Protein AF-A0A955TH57-F1 (afdb_monomer_lite)

Radius of gyration: 18.97 Å; chains: 1; bounding box: 46×28×47 Å

pLDDT: mean 74.12, std 17.34, range [34.69, 95.75]

Secondary structure (DSSP, 8-state):
-GGGG--HHHHHHHHHHHHHHHHHHHHHH--GGG-S--HHHHHHHHHHHHHHH-----GGGHHHHHHHTT--GGG-S------TT--S---------

Foldseek 3Di:
DVVVVDDPVLVVQLVVQQVVVLVVQCVVVVDPVSHDGDPVSSVVSNVVSVVVVQPDPDPVCVVVVCVVVVHDLVNDPDDDRDDPPPPDPPPPPDDPD

Sequence (97 aa):
YRRDLLSGAVLAGIVRRAKERAIERAIQSGDQETSGLSLDDLCIASNEEFKESEIFPPDDSAEEWLKLLDYHPDQVVGVSSLQPGKDGEEHRTSQIV

Structure (mmCIF, N/CA/C/O backbone):
data_AF-A0A955TH57-F1
#
_entry.id   AF-A0A955TH57-F1
#
loop_
_atom_site.group_PDB
_atom_site.id
_atom_site.type_symbol
_atom_site.label_atom_id
_atom_site.label_alt_id
_atom_site.label_comp_id
_atom_site.label_asym_id
_atom_site.label_entity_id
_atom_site.label_seq_id
_atom_site.pdbx_PDB_ins_code
_atom_site.Cartn_x
_atom_site.Cartn_y
_atom_site.Cartn_z
_atom_site.occupancy
_atom_site.B_iso_or_equiv
_atom_site.auth_seq_id
_atom_site.auth_comp_id
_atom_site.auth_asym_id
_atom_site.auth_atom_id
_atom_site.pdbx_PDB_model_num
ATOM 1 N N . TYR A 1 1 ? 0.023 2.519 -14.684 1.00 64.50 1 TYR A N 1
ATOM 2 C CA . TYR A 1 1 ? 1.316 2.444 -13.987 1.00 64.50 1 TYR A CA 1
ATOM 3 C C . TYR A 1 1 ? 1.202 1.651 -12.688 1.00 64.50 1 TYR A C 1
ATOM 5 O O . TYR A 1 1 ? 1.783 0.584 -12.608 1.00 64.50 1 TYR A O 1
ATOM 13 N N . ARG A 1 2 ? 0.385 2.069 -11.706 1.00 68.56 2 ARG A N 1
ATOM 14 C CA . ARG A 1 2 ? 0.303 1.380 -10.399 1.00 68.56 2 ARG A CA 1
ATOM 15 C C . ARG A 1 2 ? 0.004 -0.117 -10.471 1.00 68.56 2 ARG A C 1
ATOM 17 O O . ARG A 1 2 ? 0.589 -0.875 -9.715 1.00 68.56 2 ARG A O 1
ATOM 24 N N . ARG A 1 3 ? -0.861 -0.539 -11.401 1.00 73.94 3 ARG A N 1
ATOM 25 C CA . ARG A 1 3 ? -1.258 -1.948 -11.568 1.00 73.94 3 ARG A CA 1
ATOM 26 C C . ARG A 1 3 ? -0.078 -2.894 -11.833 1.00 73.94 3 ARG A C 1
ATOM 28 O O . ARG A 1 3 ? -0.158 -4.052 -11.454 1.00 73.94 3 ARG A O 1
ATOM 35 N N . ASP A 1 4 ? 0.973 -2.400 -12.487 1.00 73.44 4 ASP A N 1
ATOM 36 C CA . ASP A 1 4 ? 2.100 -3.210 -12.956 1.00 73.44 4 ASP A CA 1
ATOM 37 C C . ASP A 1 4 ? 3.176 -3.365 -11.857 1.00 73.44 4 ASP A C 1
ATOM 39 O O . ASP A 1 4 ? 4.024 -4.244 -11.938 1.00 73.44 4 ASP A O 1
ATOM 43 N N . LEU A 1 5 ? 3.099 -2.548 -10.796 1.00 71.19 5 LEU A N 1
ATOM 44 C CA . LEU A 1 5 ? 3.996 -2.553 -9.631 1.00 71.19 5 LEU A CA 1
ATOM 45 C C . LEU A 1 5 ? 3.332 -3.139 -8.372 1.00 71.19 5 LEU A C 1
ATOM 47 O O . LEU A 1 5 ? 3.879 -3.062 -7.272 1.00 71.19 5 LEU A O 1
ATOM 51 N N . LEU A 1 6 ? 2.129 -3.705 -8.507 1.00 81.31 6 LEU A N 1
ATOM 52 C CA . LEU A 1 6 ? 1.428 -4.326 -7.389 1.00 81.31 6 LEU A CA 1
ATOM 53 C C . LEU A 1 6 ? 2.104 -5.642 -7.004 1.00 81.31 6 LEU A C 1
ATOM 55 O O . LEU A 1 6 ? 2.251 -6.552 -7.815 1.00 81.31 6 LEU A O 1
ATOM 59 N N . SER A 1 7 ? 2.442 -5.766 -5.725 1.00 84.38 7 SER A N 1
ATOM 60 C CA . SER A 1 7 ? 2.941 -7.001 -5.128 1.00 84.38 7 SER A CA 1
ATOM 61 C C . SER A 1 7 ? 2.220 -7.288 -3.812 1.00 84.38 7 SER A C 1
ATOM 63 O O . SER A 1 7 ? 1.575 -6.412 -3.228 1.00 84.38 7 SER A O 1
ATOM 65 N N . GLY A 1 8 ? 2.335 -8.523 -3.313 1.00 89.12 8 GLY A N 1
ATOM 66 C CA . GLY A 1 8 ? 1.780 -8.890 -2.006 1.00 89.12 8 GLY A CA 1
ATOM 67 C C . GLY A 1 8 ? 2.359 -8.055 -0.858 1.00 89.12 8 GLY A C 1
ATOM 68 O O . GLY A 1 8 ? 1.641 -7.744 0.089 1.00 89.12 8 GLY A O 1
ATOM 69 N N . ALA A 1 9 ? 3.624 -7.635 -0.973 1.00 88.06 9 ALA A N 1
ATOM 70 C CA . ALA A 1 9 ? 4.272 -6.756 -0.003 1.00 88.06 9 ALA A CA 1
ATOM 71 C C . ALA A 1 9 ? 3.647 -5.353 -0.006 1.00 88.06 9 ALA A C 1
ATOM 73 O O . ALA A 1 9 ? 3.282 -4.859 1.057 1.00 88.06 9 ALA A O 1
ATOM 74 N N . VAL A 1 10 ? 3.426 -4.777 -1.193 1.00 88.44 10 VAL A N 1
ATOM 75 C CA . VAL A 1 10 ? 2.757 -3.473 -1.360 1.00 88.44 10 VAL A CA 1
ATOM 76 C C . VAL A 1 10 ? 1.341 -3.516 -0.777 1.00 88.44 10 VAL A C 1
ATOM 78 O O . VAL A 1 10 ? 0.940 -2.650 -0.006 1.00 88.44 10 VAL A O 1
ATOM 81 N N . LEU A 1 11 ? 0.575 -4.571 -1.069 1.00 91.56 11 LEU A N 1
ATOM 82 C CA . LEU A 1 11 ? -0.762 -4.763 -0.492 1.00 91.56 11 LEU A CA 1
ATOM 83 C C . LEU A 1 11 ? -0.733 -4.851 1.041 1.00 91.56 11 LEU A C 1
ATOM 85 O O . LEU A 1 11 ? -1.565 -4.233 1.710 1.00 91.56 11 LEU A O 1
ATOM 89 N N . ALA A 1 12 ? 0.225 -5.590 1.604 1.00 92.94 12 ALA A N 1
ATOM 90 C CA . ALA A 1 12 ? 0.395 -5.684 3.050 1.00 92.94 12 ALA A CA 1
ATOM 91 C C . ALA A 1 12 ? 0.760 -4.325 3.676 1.00 92.94 12 ALA A C 1
ATOM 93 O O . ALA A 1 12 ? 0.213 -3.977 4.726 1.00 92.94 12 ALA A O 1
ATOM 94 N N . GLY A 1 13 ? 1.620 -3.543 3.016 1.00 92.62 13 GLY A N 1
ATOM 95 C CA . GLY A 1 13 ? 2.000 -2.192 3.429 1.00 92.62 13 GLY A CA 1
ATOM 96 C C . GLY A 1 13 ? 0.821 -1.217 3.437 1.00 92.62 13 GLY A C 1
ATOM 97 O O . GLY A 1 13 ? 0.625 -0.497 4.420 1.00 92.62 13 GLY A O 1
ATOM 98 N N . ILE A 1 14 ? -0.027 -1.254 2.404 1.00 94.12 14 ILE A N 1
ATOM 99 C CA . ILE A 1 14 ? -1.258 -0.445 2.329 1.00 94.12 14 ILE A CA 1
ATOM 100 C C . ILE A 1 14 ? -2.202 -0.790 3.483 1.00 94.12 14 ILE A C 1
ATOM 102 O O . ILE A 1 14 ? -2.656 0.099 4.203 1.00 94.12 14 ILE A O 1
ATOM 106 N N . VAL A 1 15 ? -2.489 -2.081 3.696 1.00 95.62 15 VAL A N 1
ATOM 107 C CA . VAL A 1 15 ? -3.403 -2.520 4.767 1.00 95.62 15 VAL A CA 1
ATOM 108 C C . VAL A 1 15 ? -2.862 -2.153 6.145 1.00 95.62 15 VAL A C 1
ATOM 110 O O . VAL A 1 15 ? -3.633 -1.764 7.023 1.00 95.62 15 VAL A O 1
ATOM 113 N N . ARG A 1 16 ? -1.547 -2.272 6.350 1.00 95.31 16 ARG A N 1
ATOM 114 C CA . ARG A 1 16 ? -0.898 -1.869 7.597 1.00 95.31 16 ARG A CA 1
ATOM 115 C C . ARG A 1 16 ? -1.094 -0.375 7.867 1.00 95.31 16 ARG A C 1
ATOM 117 O O . ARG A 1 16 ? -1.632 -0.041 8.921 1.00 95.31 16 ARG A O 1
ATOM 124 N N . ARG A 1 17 ? -0.730 0.494 6.918 1.00 94.81 17 ARG A N 1
ATOM 125 C CA . ARG A 1 17 ? -0.863 1.953 7.081 1.00 94.81 17 ARG A CA 1
ATOM 126 C C . ARG A 1 17 ? -2.312 2.379 7.279 1.00 94.81 17 ARG A C 1
ATOM 128 O O . ARG A 1 17 ? -2.601 3.180 8.158 1.00 94.81 17 ARG A O 1
ATOM 135 N N . ALA A 1 18 ? -3.247 1.791 6.533 1.00 95.75 18 ALA A N 1
ATOM 136 C CA . ALA A 1 18 ? -4.666 2.102 6.690 1.00 95.75 18 ALA A CA 1
ATOM 137 C C . ALA A 1 18 ? -5.173 1.778 8.110 1.00 95.75 18 ALA A C 1
ATOM 139 O O . ALA A 1 18 ? -5.947 2.540 8.687 1.00 95.75 18 ALA A O 1
ATOM 140 N N . LYS A 1 19 ? -4.701 0.673 8.709 1.00 94.50 19 LYS A N 1
ATOM 141 C CA . LYS A 1 19 ? -5.022 0.323 10.102 1.00 94.50 19 LYS A CA 1
ATOM 142 C C . LYS A 1 19 ? -4.395 1.286 11.105 1.00 94.50 19 LYS A C 1
ATOM 144 O O . LYS A 1 19 ? -5.079 1.675 12.046 1.00 94.50 19 LYS A O 1
ATOM 149 N N . GLU A 1 20 ? -3.129 1.653 10.918 1.00 94.38 20 GLU A N 1
ATOM 150 C CA . GLU A 1 20 ? -2.438 2.623 11.780 1.00 94.38 20 GLU A CA 1
ATOM 151 C C . GLU A 1 20 ? -3.202 3.960 11.796 1.00 94.38 20 GLU A C 1
ATOM 153 O O . GLU A 1 20 ? -3.581 4.424 12.871 1.00 94.38 20 GLU A O 1
ATOM 158 N N . ARG A 1 21 ? -3.590 4.483 10.624 1.00 92.81 21 ARG A N 1
ATOM 159 C CA . ARG A 1 21 ? -4.411 5.705 10.503 1.00 92.81 21 ARG A CA 1
ATOM 160 C C . ARG A 1 21 ? -5.774 5.592 11.182 1.00 92.81 21 ARG A C 1
ATOM 162 O O . ARG A 1 21 ? -6.187 6.504 11.894 1.00 92.81 21 ARG A O 1
ATOM 169 N N . ALA A 1 22 ? -6.474 4.472 10.993 1.00 91.94 22 ALA A N 1
ATOM 170 C CA . ALA A 1 22 ? -7.773 4.256 11.626 1.00 91.94 22 ALA A CA 1
ATOM 171 C C . ALA A 1 22 ? -7.670 4.220 13.163 1.00 91.94 22 ALA A C 1
ATOM 173 O O . ALA A 1 22 ? -8.549 4.739 13.852 1.00 91.94 22 ALA A O 1
ATOM 174 N N . ILE A 1 23 ? -6.593 3.640 13.704 1.00 91.75 23 ILE A N 1
ATOM 175 C CA . ILE A 1 23 ? -6.322 3.619 15.147 1.00 91.75 23 ILE A CA 1
ATOM 176 C C . ILE A 1 23 ? -5.985 5.026 15.651 1.00 91.75 23 ILE A C 1
ATOM 178 O O . ILE A 1 23 ? -6.559 5.458 16.648 1.00 91.75 23 ILE A O 1
ATOM 182 N N . GLU A 1 24 ? -5.111 5.761 14.959 1.00 91.69 24 GLU A N 1
ATOM 183 C CA . GLU A 1 24 ? -4.773 7.148 15.306 1.00 91.69 24 GLU A CA 1
ATOM 184 C C . GLU A 1 24 ? -6.014 8.044 15.338 1.00 91.69 24 GLU A C 1
ATOM 186 O O . GLU A 1 24 ? -6.233 8.767 16.312 1.00 91.69 24 GLU A O 1
ATOM 191 N N . ARG A 1 25 ? -6.868 7.940 14.315 1.00 90.31 25 ARG A N 1
ATOM 192 C CA . ARG A 1 25 ? -8.134 8.674 14.229 1.00 90.31 25 ARG A CA 1
ATOM 193 C C . ARG A 1 25 ? -9.069 8.321 15.384 1.00 90.31 25 ARG A C 1
ATOM 195 O O . ARG A 1 25 ? -9.605 9.221 16.024 1.00 90.31 25 ARG A O 1
ATOM 202 N N . ALA A 1 26 ? -9.216 7.035 15.703 1.00 89.06 26 ALA A N 1
ATOM 203 C CA . ALA A 1 26 ? -10.047 6.596 16.824 1.00 89.06 26 ALA A CA 1
ATOM 204 C C . ALA A 1 26 ? -9.538 7.124 18.180 1.00 89.06 26 ALA A C 1
ATOM 206 O O . ALA A 1 26 ? -10.342 7.508 19.029 1.00 89.06 26 ALA A O 1
ATOM 207 N N . ILE A 1 27 ? -8.216 7.182 18.381 1.00 89.31 27 ILE A N 1
ATOM 208 C CA . ILE A 1 27 ? -7.608 7.739 19.600 1.00 89.31 27 ILE A CA 1
ATOM 209 C C . ILE A 1 27 ? -7.853 9.252 19.699 1.00 89.31 27 ILE A C 1
ATOM 211 O O . ILE A 1 27 ? -8.142 9.749 20.784 1.00 89.31 27 ILE A O 1
ATOM 215 N N . GLN A 1 28 ? -7.748 9.984 18.586 1.00 89.31 28 GLN A N 1
ATOM 216 C CA . GLN A 1 28 ? -7.924 11.441 18.558 1.00 89.31 28 GLN A CA 1
ATOM 217 C C . GLN A 1 28 ? -9.379 11.872 18.750 1.00 89.31 28 GLN A C 1
ATOM 219 O O . GLN A 1 28 ? -9.642 12.839 19.462 1.00 89.31 28 GLN A O 1
ATOM 224 N N . SER A 1 29 ? -10.320 11.179 18.106 1.00 82.69 29 SER A N 1
ATOM 225 C CA . SER A 1 29 ? -11.737 11.538 18.156 1.00 82.69 29 SER A CA 1
ATOM 226 C C . SER A 1 29 ? -12.399 11.150 19.478 1.00 82.69 29 SER A C 1
ATOM 228 O O . SER A 1 29 ? -13.361 11.798 19.871 1.00 82.69 29 SER A O 1
ATOM 230 N N . GLY A 1 30 ? -11.928 10.101 20.164 1.00 73.50 30 GLY A N 1
ATOM 231 C CA . GLY A 1 30 ? -12.529 9.610 21.414 1.00 73.50 30 GLY A CA 1
ATOM 232 C C . GLY A 1 30 ? -13.939 9.00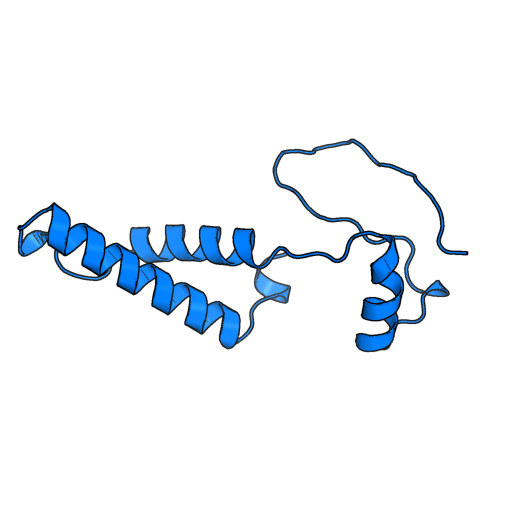8 21.267 1.00 73.50 30 GLY A C 1
ATOM 233 O O . GLY A 1 30 ? -14.439 8.407 22.215 1.00 73.50 30 GLY A O 1
ATOM 234 N N . ASP A 1 31 ? -14.552 9.121 20.084 1.00 67.62 31 ASP A N 1
ATOM 235 C CA . ASP A 1 31 ? -15.904 8.667 19.772 1.00 67.62 31 ASP A CA 1
ATOM 236 C C . ASP A 1 31 ? -15.920 7.292 19.102 1.00 67.62 31 ASP A C 1
ATOM 238 O O . ASP A 1 31 ? -15.274 7.052 18.076 1.00 67.62 31 ASP A O 1
ATOM 242 N N . GLN A 1 32 ? -16.760 6.405 19.640 1.00 66.75 32 GLN A N 1
ATOM 243 C CA . GLN A 1 32 ? -16.973 5.050 19.128 1.00 66.75 32 GLN A CA 1
ATOM 244 C C . GLN A 1 32 ? -17.536 5.034 17.696 1.00 66.75 32 GLN A C 1
ATOM 246 O O . GLN A 1 32 ? -17.258 4.096 16.954 1.00 66.75 32 GLN A O 1
ATOM 251 N N . GLU A 1 33 ? -18.270 6.076 17.284 1.00 68.69 33 GLU A N 1
ATOM 252 C CA . GLU A 1 33 ? -18.836 6.195 15.929 1.00 68.69 33 GLU A CA 1
ATOM 253 C C . GLU A 1 33 ? -17.771 6.383 14.845 1.00 68.69 33 GLU A C 1
ATOM 255 O O . GLU A 1 33 ? -17.952 5.951 13.709 1.00 68.69 33 GLU A O 1
ATOM 260 N N . THR A 1 34 ? -16.635 6.988 15.197 1.00 68.06 34 THR A N 1
ATOM 261 C CA . THR A 1 34 ? -15.491 7.129 14.286 1.00 68.06 34 THR A CA 1
ATOM 262 C C . THR A 1 34 ? -14.549 5.927 14.358 1.00 68.06 34 THR A C 1
ATOM 264 O O . THR A 1 34 ? -13.547 5.875 13.651 1.00 68.06 34 THR A O 1
ATOM 267 N N . SER A 1 35 ? -14.844 4.928 15.188 1.00 72.06 35 SER A N 1
ATOM 268 C CA . SER A 1 35 ? -14.001 3.746 15.312 1.00 72.06 35 SER A CA 1
ATOM 269 C C . SER A 1 35 ? -14.146 2.827 14.097 1.00 72.06 35 SER A C 1
ATOM 271 O O . SER A 1 35 ? -15.249 2.551 13.629 1.00 72.06 35 SER A O 1
ATOM 273 N N . GLY A 1 36 ? -13.020 2.316 13.602 1.00 85.88 36 GLY A N 1
ATOM 274 C CA . GLY A 1 36 ? -12.980 1.352 12.505 1.00 85.88 36 GLY A CA 1
ATOM 275 C C . GLY A 1 36 ? -12.339 1.889 11.230 1.00 85.88 36 GLY A C 1
ATOM 276 O O . GLY A 1 36 ? -12.040 3.075 11.096 1.00 85.88 36 GLY A O 1
ATOM 277 N N . LEU A 1 37 ? -12.092 0.969 10.299 1.00 91.69 37 LEU A N 1
ATOM 278 C CA . LEU A 1 37 ? -11.444 1.256 9.024 1.00 91.69 37 LEU A CA 1
ATOM 279 C C . LEU A 1 37 ? -12.432 1.941 8.076 1.00 91.69 37 LEU A C 1
ATOM 281 O O . LEU A 1 37 ? -13.497 1.390 7.792 1.00 91.69 37 LEU A O 1
ATOM 285 N N . SER A 1 38 ? -12.064 3.108 7.557 1.00 91.75 38 SER A N 1
ATOM 286 C CA . SER A 1 38 ? -12.830 3.798 6.521 1.00 91.75 38 SER A CA 1
ATOM 287 C C . SER A 1 38 ? -12.222 3.574 5.133 1.00 91.75 38 SER A C 1
ATOM 289 O O . SER A 1 38 ? -11.064 3.176 4.987 1.00 91.75 38 SER A O 1
ATOM 291 N N . LEU A 1 39 ? -13.008 3.846 4.087 1.00 93.44 39 LEU A N 1
ATOM 292 C CA . LEU A 1 39 ? -12.510 3.837 2.708 1.00 93.44 39 LEU A CA 1
ATOM 293 C C . LEU A 1 39 ? -11.416 4.897 2.514 1.00 93.44 39 LEU A C 1
ATOM 295 O O . LEU A 1 39 ? -10.436 4.648 1.817 1.00 93.44 39 LEU A O 1
ATOM 299 N N . ASP A 1 40 ? -11.555 6.044 3.179 1.00 92.81 40 ASP A N 1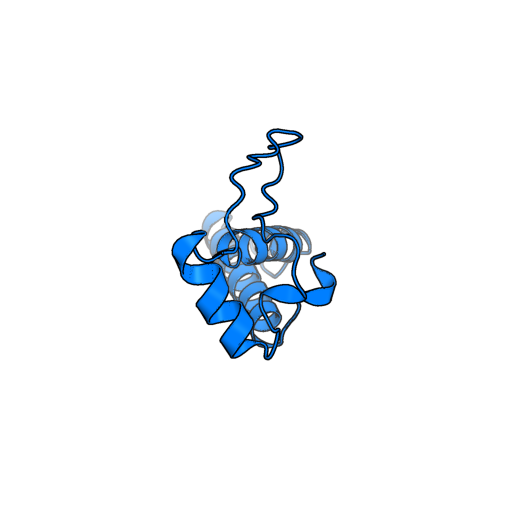
ATOM 300 C CA . ASP A 1 40 ? -10.590 7.140 3.123 1.00 92.81 40 ASP A CA 1
ATOM 301 C C . ASP A 1 40 ? -9.207 6.710 3.643 1.00 92.81 40 ASP A C 1
ATOM 303 O O . ASP A 1 40 ? -8.198 6.948 2.979 1.00 92.81 40 ASP A O 1
ATOM 307 N N . ASP A 1 41 ? -9.165 5.945 4.742 1.00 93.75 41 ASP A N 1
ATOM 308 C CA . ASP A 1 41 ? -7.915 5.400 5.293 1.00 93.75 41 ASP A CA 1
ATOM 309 C C . ASP A 1 41 ? -7.173 4.527 4.263 1.00 93.75 41 ASP A C 1
ATOM 311 O O . ASP A 1 41 ? -5.949 4.601 4.144 1.00 93.75 41 ASP A O 1
ATOM 315 N N . LEU A 1 42 ? -7.908 3.726 3.480 1.00 94.19 42 LEU A N 1
ATOM 316 C CA . LEU A 1 42 ? -7.345 2.891 2.413 1.00 94.19 42 LEU A CA 1
ATOM 317 C C . LEU A 1 42 ? -6.872 3.717 1.211 1.00 94.19 42 LEU A C 1
ATOM 319 O O . LEU A 1 42 ? -5.807 3.438 0.656 1.00 94.19 42 LEU A O 1
ATOM 323 N N . CYS A 1 43 ? -7.641 4.728 0.800 1.00 94.12 43 CYS A N 1
ATOM 324 C CA . CYS A 1 43 ? -7.268 5.610 -0.305 1.00 94.12 43 CYS A CA 1
ATOM 325 C C . CYS A 1 43 ? -5.998 6.406 0.009 1.00 94.12 43 CYS A C 1
ATOM 327 O O . CYS A 1 43 ? -5.099 6.486 -0.836 1.00 94.12 43 CYS A O 1
ATOM 329 N N . ILE A 1 44 ? -5.898 6.954 1.221 1.00 94.00 44 ILE A N 1
ATOM 330 C CA . ILE A 1 44 ? -4.715 7.700 1.647 1.00 94.00 44 ILE A CA 1
ATOM 331 C C . ILE A 1 44 ? -3.512 6.760 1.774 1.00 94.00 44 ILE A C 1
ATOM 333 O O . ILE A 1 44 ? -2.479 7.029 1.161 1.00 94.00 44 ILE A O 1
ATOM 337 N N . ALA A 1 45 ? -3.665 5.620 2.456 1.00 93.50 45 ALA A N 1
ATOM 338 C CA . ALA A 1 45 ? -2.587 4.643 2.611 1.00 93.50 45 ALA A CA 1
ATOM 339 C C . ALA A 1 45 ? -2.070 4.107 1.267 1.00 93.50 45 ALA A C 1
ATOM 341 O O . ALA A 1 45 ? -0.874 3.865 1.118 1.00 93.50 45 ALA A O 1
ATOM 342 N N . SER A 1 46 ? -2.949 3.946 0.270 1.00 91.44 46 SER A N 1
ATOM 343 C CA . SER A 1 46 ? -2.535 3.571 -1.083 1.00 91.44 46 SER A CA 1
ATOM 344 C C . SER A 1 46 ? -1.633 4.635 -1.704 1.00 91.44 46 SER A C 1
ATOM 346 O O . SER A 1 46 ? -0.564 4.306 -2.210 1.00 91.44 46 SER A O 1
ATOM 348 N N . ASN A 1 47 ? -2.027 5.908 -1.647 1.00 89.44 47 ASN A N 1
ATOM 349 C CA . ASN A 1 47 ? -1.212 6.991 -2.195 1.00 89.44 47 ASN A CA 1
ATOM 350 C C . ASN A 1 47 ? 0.132 7.140 -1.473 1.00 89.44 47 ASN A C 1
ATOM 352 O O . ASN A 1 47 ? 1.141 7.368 -2.137 1.00 89.44 47 ASN A O 1
ATOM 356 N N . GLU A 1 48 ? 0.150 6.988 -0.150 1.00 89.62 48 GLU A N 1
ATOM 357 C CA . GLU A 1 48 ? 1.370 7.053 0.662 1.00 89.62 48 GLU A CA 1
ATOM 358 C C . GLU A 1 48 ? 2.323 5.893 0.348 1.00 89.62 48 GLU A C 1
ATOM 360 O O . GLU A 1 48 ? 3.497 6.143 0.089 1.00 89.62 48 GLU A O 1
ATOM 365 N N . GLU A 1 49 ? 1.828 4.652 0.257 1.00 89.25 49 GLU A N 1
ATOM 366 C CA . GLU A 1 49 ? 2.669 3.493 -0.079 1.00 89.25 49 GLU A CA 1
ATOM 367 C C . GLU A 1 49 ? 3.335 3.645 -1.449 1.00 89.25 49 GLU A C 1
ATOM 369 O O . GLU A 1 49 ? 4.531 3.392 -1.584 1.00 89.25 49 GLU A O 1
ATOM 374 N N . PHE A 1 50 ? 2.585 4.074 -2.469 1.00 82.62 50 PHE A N 1
ATOM 375 C CA . PHE A 1 50 ? 3.159 4.273 -3.802 1.00 82.62 50 PHE A CA 1
ATOM 376 C C . PHE A 1 50 ? 4.176 5.415 -3.820 1.00 82.62 50 PHE A C 1
ATOM 378 O O . PHE A 1 50 ? 5.195 5.291 -4.485 1.00 82.62 50 PHE A O 1
ATOM 385 N N . LYS A 1 51 ? 3.936 6.490 -3.062 1.00 82.12 51 LYS A N 1
ATOM 386 C CA . LYS A 1 51 ? 4.868 7.618 -2.965 1.00 82.12 51 LYS A CA 1
ATOM 387 C C . LYS A 1 51 ? 6.163 7.248 -2.234 1.00 82.12 51 LYS A C 1
ATOM 389 O O . LYS A 1 51 ? 7.223 7.736 -2.604 1.00 82.12 51 LYS A O 1
ATOM 394 N N . GLU A 1 52 ? 6.089 6.407 -1.205 1.00 77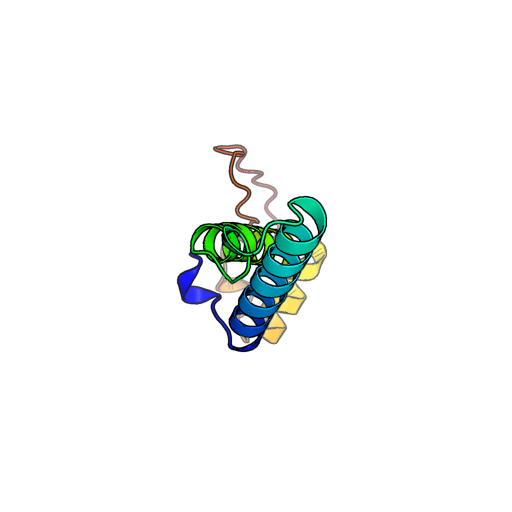.44 52 GLU A N 1
ATOM 395 C CA . GLU A 1 52 ? 7.271 5.935 -0.468 1.00 77.44 52 GLU A CA 1
ATOM 396 C C . GLU A 1 52 ? 8.026 4.825 -1.208 1.00 77.44 52 GLU A C 1
ATOM 398 O O . GLU A 1 52 ? 9.249 4.751 -1.118 1.00 77.44 52 GLU A O 1
ATOM 403 N N . SER A 1 53 ? 7.315 3.982 -1.962 1.00 69.50 53 SER A N 1
ATOM 404 C CA . SER A 1 53 ? 7.908 2.892 -2.752 1.00 69.50 53 SER A CA 1
ATOM 405 C C . SER A 1 53 ? 8.525 3.364 -4.074 1.00 69.50 53 SER A C 1
ATOM 407 O O . SER A 1 53 ? 9.167 2.574 -4.764 1.00 69.50 53 SER A O 1
ATOM 409 N N . GLU A 1 54 ? 8.375 4.642 -4.434 1.00 64.75 54 GLU A N 1
ATOM 410 C CA . GLU A 1 54 ? 9.069 5.285 -5.557 1.00 64.75 54 GLU A CA 1
ATOM 411 C C . GLU A 1 54 ? 10.538 5.592 -5.196 1.00 64.75 54 GLU A C 1
ATOM 413 O O . GLU A 1 54 ? 11.010 6.724 -5.278 1.00 64.75 54 GLU A O 1
ATOM 418 N N . ILE A 1 55 ? 11.296 4.564 -4.808 1.00 57.50 55 ILE A N 1
ATOM 419 C CA . ILE A 1 55 ? 12.758 4.633 -4.741 1.00 57.50 55 ILE A CA 1
ATOM 420 C C . ILE A 1 55 ? 13.262 4.123 -6.082 1.00 57.50 55 ILE A C 1
ATOM 422 O O . ILE A 1 55 ? 13.504 2.929 -6.254 1.00 57.50 55 ILE A O 1
ATOM 426 N N . PHE A 1 56 ? 13.380 5.027 -7.053 1.00 57.25 56 PHE A N 1
ATOM 427 C CA . PHE A 1 56 ? 14.191 4.704 -8.214 1.00 57.25 56 PHE A CA 1
ATOM 428 C C . PHE A 1 56 ? 15.670 4.887 -7.861 1.00 57.25 56 PHE A C 1
ATOM 430 O O . PHE A 1 56 ? 16.013 5.876 -7.203 1.00 57.25 56 PHE A O 1
ATOM 437 N N . PRO A 1 57 ? 16.541 3.956 -8.283 1.00 51.75 57 PRO A N 1
ATOM 438 C CA . PRO A 1 57 ? 17.974 4.221 -8.352 1.00 51.75 57 PRO A CA 1
ATOM 439 C C . PRO A 1 57 ? 18.250 5.606 -8.968 1.00 51.75 57 PRO A C 1
ATOM 441 O O . PRO A 1 57 ? 17.624 5.934 -9.978 1.00 51.75 57 PRO A O 1
ATOM 444 N N . PRO A 1 58 ? 19.178 6.418 -8.427 1.00 57.53 58 PRO A N 1
ATOM 445 C CA . PRO A 1 58 ? 19.786 7.483 -9.226 1.00 57.53 58 PRO A CA 1
ATOM 446 C C . PRO A 1 58 ? 20.375 6.887 -10.518 1.00 57.53 58 PRO A C 1
ATOM 448 O O . PRO A 1 58 ? 20.75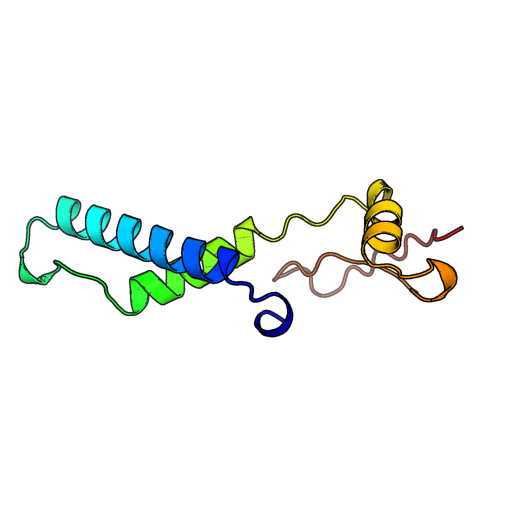2 5.713 -10.512 1.00 57.53 58 PRO A O 1
ATOM 451 N N . ASP A 1 59 ? 20.457 7.671 -11.600 1.00 56.47 59 ASP A N 1
ATOM 452 C CA . ASP A 1 59 ? 20.826 7.199 -12.952 1.00 56.47 59 ASP A CA 1
ATOM 453 C C . ASP A 1 59 ? 22.070 6.287 -12.975 1.00 56.47 59 ASP A C 1
ATOM 455 O O . ASP A 1 59 ? 22.060 5.265 -13.658 1.00 56.47 59 ASP A O 1
ATOM 459 N N . ASP A 1 60 ? 23.072 6.555 -12.129 1.00 55.44 60 ASP A N 1
ATOM 460 C CA . ASP A 1 60 ? 24.293 5.740 -11.975 1.00 55.44 60 ASP A CA 1
ATOM 461 C C . ASP A 1 60 ? 24.052 4.283 -11.525 1.00 55.44 60 ASP A C 1
ATOM 463 O O . ASP A 1 60 ? 24.940 3.440 -11.625 1.00 55.44 60 ASP A O 1
ATOM 467 N N . SER A 1 61 ? 22.860 3.962 -11.020 1.00 62.84 61 SER A N 1
ATOM 468 C CA . SER A 1 61 ? 22.484 2.614 -10.570 1.00 62.84 61 SER A CA 1
ATOM 469 C C . SER A 1 61 ? 21.441 1.940 -11.465 1.00 62.84 61 SER A C 1
ATOM 471 O O . SER A 1 61 ? 21.142 0.767 -11.257 1.00 62.84 61 SER A O 1
ATOM 473 N N . ALA A 1 62 ? 20.930 2.609 -12.506 1.00 70.31 62 ALA A N 1
ATOM 474 C CA . ALA A 1 62 ? 19.943 2.032 -13.424 1.00 70.31 62 ALA A CA 1
ATOM 475 C C . ALA A 1 62 ? 20.462 0.765 -14.135 1.00 70.31 62 ALA A C 1
ATOM 477 O O . ALA A 1 62 ? 19.718 -0.204 -14.291 1.00 70.31 62 ALA A O 1
ATOM 478 N N . GLU A 1 63 ? 21.749 0.720 -14.491 1.00 72.12 63 GLU A N 1
ATOM 479 C CA . GLU A 1 63 ? 22.372 -0.457 -15.112 1.00 72.12 63 GLU A CA 1
ATOM 480 C C . GLU A 1 63 ? 22.364 -1.703 -14.217 1.00 72.12 63 GLU A C 1
ATOM 482 O O . GLU A 1 63 ? 22.227 -2.824 -14.712 1.00 72.12 63 GLU A O 1
ATOM 487 N N . GLU A 1 64 ? 22.513 -1.535 -12.902 1.00 73.50 64 GLU A N 1
ATOM 488 C CA . GLU A 1 64 ? 22.482 -2.649 -11.948 1.00 73.50 64 GLU A CA 1
ATOM 489 C C . GLU A 1 64 ? 21.082 -3.265 -11.868 1.00 73.50 64 GLU A C 1
ATOM 491 O O . GLU A 1 64 ? 20.938 -4.487 -11.793 1.00 73.50 64 GLU A O 1
ATOM 496 N N . TRP A 1 65 ? 20.043 -2.435 -11.975 1.00 73.12 65 TRP A N 1
ATOM 497 C CA . TRP A 1 65 ? 18.658 -2.896 -12.032 1.00 73.12 65 TRP A CA 1
ATOM 498 C C . TRP A 1 65 ? 18.311 -3.553 -13.363 1.00 73.12 65 TRP A C 1
ATOM 500 O O . TRP A 1 65 ? 17.607 -4.560 -13.361 1.00 73.12 65 TRP A O 1
ATOM 510 N N . LEU A 1 66 ? 18.830 -3.048 -14.487 1.00 77.75 66 LEU A N 1
ATOM 511 C CA . LEU A 1 66 ? 18.671 -3.708 -15.788 1.00 77.75 66 LEU A CA 1
ATOM 512 C C . LEU A 1 66 ? 19.279 -5.115 -15.764 1.00 77.75 66 LEU A C 1
ATOM 514 O O . LEU A 1 66 ? 18.608 -6.071 -16.150 1.00 77.75 66 LEU A O 1
ATOM 518 N N . LYS A 1 67 ? 20.484 -5.259 -15.196 1.00 74.12 67 LYS A N 1
ATOM 519 C CA . LYS A 1 67 ? 21.120 -6.567 -14.971 1.00 74.12 67 LYS A CA 1
ATOM 520 C C . LYS A 1 67 ? 20.290 -7.469 -14.050 1.00 74.12 67 LYS A C 1
ATOM 522 O O . LYS A 1 67 ? 20.161 -8.651 -14.337 1.00 74.12 67 LYS A O 1
ATOM 527 N N . LEU A 1 68 ? 19.713 -6.936 -12.967 1.00 76.00 68 LEU A N 1
ATOM 528 C CA . LEU A 1 68 ? 18.854 -7.702 -12.048 1.00 76.00 68 LEU A CA 1
ATOM 529 C C . LEU A 1 68 ? 17.543 -8.170 -12.703 1.00 76.00 68 LEU A C 1
ATOM 531 O O . LEU A 1 68 ? 17.020 -9.226 -12.351 1.00 76.00 68 LEU A O 1
ATOM 535 N N . LEU A 1 69 ? 17.004 -7.380 -13.631 1.00 75.50 69 LEU A N 1
ATOM 536 C CA . LEU A 1 69 ? 15.761 -7.659 -14.351 1.00 75.50 69 LEU A CA 1
ATOM 537 C C . LEU A 1 69 ? 15.978 -8.455 -15.652 1.00 75.50 69 LEU A C 1
ATOM 539 O O . LEU A 1 69 ? 15.020 -8.629 -16.403 1.00 75.50 69 LEU A O 1
ATOM 543 N N . ASP A 1 70 ? 17.204 -8.924 -15.919 1.00 79.38 70 ASP A N 1
ATOM 544 C CA . ASP A 1 70 ? 17.606 -9.614 -17.157 1.00 79.38 70 ASP A CA 1
ATOM 545 C C . ASP A 1 70 ? 17.353 -8.798 -18.447 1.00 79.38 70 ASP A C 1
ATOM 547 O O . ASP A 1 70 ? 17.208 -9.351 -19.540 1.00 79.38 70 ASP A O 1
ATOM 551 N N . TYR A 1 71 ? 17.342 -7.464 -18.351 1.00 79.31 71 TYR A N 1
ATOM 552 C CA . TYR A 1 71 ? 17.309 -6.580 -19.517 1.00 79.31 71 TYR A CA 1
ATOM 553 C C . TYR A 1 71 ? 18.722 -6.161 -19.918 1.00 79.31 71 TYR A C 1
ATOM 555 O O . TYR A 1 71 ? 19.507 -5.678 -19.101 1.00 79.31 71 TYR A O 1
ATOM 563 N N . HIS A 1 72 ? 19.041 -6.300 -21.205 1.00 74.62 72 HIS A N 1
ATOM 564 C CA . HIS A 1 72 ? 20.311 -5.818 -21.735 1.00 74.62 72 HIS A CA 1
ATOM 565 C C . HIS A 1 72 ? 20.222 -4.297 -21.988 1.00 74.62 72 HIS A C 1
ATOM 567 O O . HIS A 1 72 ? 19.204 -3.826 -22.503 1.00 74.62 72 HIS A O 1
ATOM 573 N N . PRO A 1 73 ? 21.242 -3.499 -21.618 1.00 68.94 73 PRO A N 1
ATOM 574 C CA . PRO 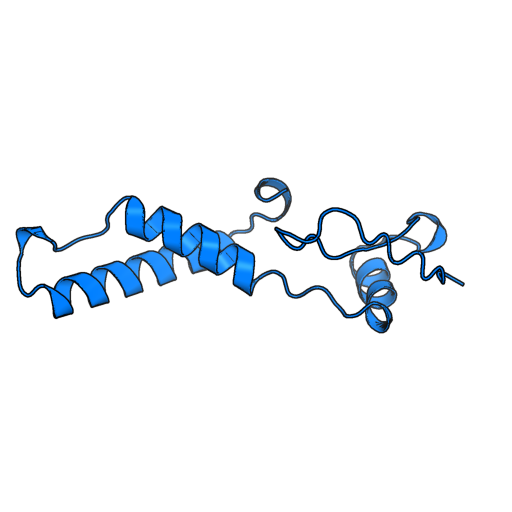A 1 73 ? 21.172 -2.033 -21.674 1.00 68.94 73 PRO A CA 1
ATOM 575 C C . PRO A 1 73 ? 20.973 -1.463 -23.086 1.00 68.94 73 PRO A C 1
ATOM 577 O O . PRO A 1 73 ? 20.407 -0.387 -23.234 1.00 68.94 73 PRO A O 1
ATOM 580 N N . ASP A 1 74 ? 21.350 -2.195 -24.134 1.00 75.50 74 ASP A N 1
ATOM 581 C CA . ASP A 1 74 ? 21.087 -1.821 -25.534 1.00 75.50 74 ASP A CA 1
ATOM 582 C C . ASP A 1 74 ? 19.613 -1.989 -25.963 1.00 75.50 74 ASP A C 1
ATOM 584 O O . ASP A 1 74 ? 19.215 -1.476 -27.010 1.00 75.50 74 ASP A O 1
ATOM 588 N N . GLN A 1 75 ? 18.790 -2.677 -25.163 1.00 77.06 75 GLN A N 1
ATOM 589 C CA . GLN A 1 75 ? 17.353 -2.858 -25.394 1.00 77.06 75 GLN A CA 1
ATOM 590 C C . GLN A 1 75 ? 16.504 -1.769 -24.724 1.00 77.06 75 GLN A C 1
ATOM 592 O O . GLN A 1 75 ? 15.284 -1.746 -24.905 1.00 77.06 75 GLN A O 1
ATOM 597 N N . VAL A 1 76 ? 17.122 -0.861 -23.961 1.00 73.81 76 VAL A N 1
ATOM 598 C CA . VAL A 1 76 ? 16.435 0.173 -23.179 1.00 73.81 76 VAL A CA 1
ATOM 599 C C . VAL A 1 76 ? 16.932 1.555 -23.598 1.00 73.81 76 VAL A C 1
ATOM 601 O O . VAL A 1 76 ? 18.109 1.864 -23.501 1.00 73.81 76 VAL A O 1
ATOM 604 N N . VAL A 1 77 ? 16.017 2.406 -24.074 1.00 73.12 77 VAL A N 1
ATOM 605 C CA . VAL A 1 77 ? 16.359 3.739 -24.619 1.00 73.12 77 VAL A CA 1
ATOM 606 C C . VAL A 1 77 ? 16.605 4.776 -23.515 1.00 73.12 77 VAL A C 1
ATOM 608 O O . VAL A 1 77 ? 17.324 5.748 -23.725 1.00 73.12 77 VAL A O 1
ATOM 611 N N . GLY A 1 78 ? 16.014 4.580 -22.337 1.00 69.00 78 GLY A N 1
ATOM 612 C CA . GLY A 1 78 ? 16.190 5.452 -21.181 1.00 69.00 78 GLY A CA 1
ATOM 613 C C . GLY A 1 78 ? 15.312 5.018 -20.012 1.00 69.00 78 GLY A C 1
ATOM 614 O O . GLY A 1 78 ? 14.277 4.374 -20.203 1.00 69.00 78 GLY A O 1
ATOM 615 N N . VAL A 1 79 ? 15.734 5.375 -18.802 1.00 69.81 79 VAL A N 1
ATOM 616 C CA . VAL A 1 79 ? 14.978 5.177 -17.563 1.00 69.81 79 VAL A CA 1
ATOM 617 C C . VAL A 1 79 ? 14.762 6.553 -16.944 1.00 69.81 79 VAL A C 1
ATOM 619 O O . VAL A 1 79 ? 15.652 7.396 -16.961 1.00 69.81 79 VAL A O 1
ATOM 622 N N . SER A 1 80 ? 13.558 6.832 -16.454 1.00 66.88 80 SER A N 1
ATOM 623 C CA . SER A 1 80 ? 13.257 8.106 -15.797 1.00 66.88 80 SER A CA 1
ATOM 624 C C . SER A 1 80 ? 12.216 7.902 -14.706 1.00 66.88 80 SER A C 1
ATOM 626 O O . SER A 1 80 ? 11.275 7.123 -14.867 1.00 66.88 80 SER A O 1
ATOM 628 N N . SER A 1 81 ? 12.380 8.617 -13.592 1.00 62.19 81 SER A N 1
ATOM 629 C CA . SER A 1 81 ? 11.401 8.635 -12.503 1.00 62.19 81 SER A CA 1
ATOM 630 C C . SER A 1 81 ? 10.164 9.440 -12.910 1.00 62.19 81 SER A C 1
ATOM 632 O O . SER A 1 81 ? 10.276 10.546 -13.440 1.00 62.19 81 SER A O 1
ATOM 634 N N . LEU A 1 82 ? 8.974 8.897 -12.648 1.00 59.25 82 LEU A N 1
ATOM 635 C CA . LEU A 1 82 ? 7.707 9.537 -12.990 1.00 59.25 82 LEU A CA 1
ATOM 636 C C . LEU A 1 82 ? 7.176 10.332 -11.784 1.00 59.25 82 LEU A C 1
ATOM 638 O O . LEU A 1 82 ? 6.340 9.843 -11.033 1.00 59.25 82 LEU A O 1
ATOM 642 N N . GLN A 1 83 ? 7.668 11.558 -11.578 1.00 58.12 83 GLN A N 1
ATOM 643 C CA . GLN A 1 83 ? 7.180 12.430 -10.500 1.00 58.12 83 GLN A CA 1
ATOM 644 C C . GLN A 1 83 ? 5.892 13.167 -10.919 1.00 58.12 83 GLN A C 1
ATOM 646 O O . GLN A 1 83 ? 5.911 13.891 -11.920 1.00 58.12 83 GLN A O 1
ATOM 651 N N . PRO A 1 84 ? 4.782 13.073 -10.156 1.00 47.66 84 PRO A N 1
ATOM 652 C CA . PRO A 1 84 ? 3.585 13.860 -10.437 1.00 47.66 84 PRO A CA 1
ATOM 653 C C . PRO A 1 84 ? 3.899 15.357 -10.277 1.00 47.66 84 PRO A C 1
ATOM 655 O O . PRO A 1 84 ? 4.242 15.800 -9.182 1.00 47.66 84 PRO A O 1
ATOM 658 N N . GLY A 1 85 ? 3.788 16.137 -11.358 1.00 53.66 85 GLY A N 1
ATOM 659 C CA . GLY A 1 85 ? 4.003 17.594 -11.353 1.00 53.66 85 GLY A CA 1
ATOM 660 C C . GLY A 1 85 ? 5.294 18.087 -12.015 1.00 53.66 85 GLY A C 1
ATOM 661 O O . GLY A 1 85 ? 5.508 19.296 -12.074 1.00 53.66 85 GLY A O 1
ATOM 662 N N . LYS A 1 86 ? 6.130 17.193 -12.553 1.00 49.28 86 LYS A N 1
ATOM 663 C CA . LYS A 1 86 ? 7.179 17.553 -13.519 1.00 49.28 86 LYS A CA 1
ATOM 664 C C . LYS A 1 86 ? 6.748 17.133 -14.921 1.00 49.28 86 LYS A C 1
ATOM 666 O O . LYS A 1 86 ? 7.318 16.226 -15.519 1.00 49.28 86 LYS A O 1
ATOM 671 N N . ASP A 1 87 ? 5.723 17.799 -15.439 1.00 45.34 87 ASP A N 1
ATOM 672 C CA . ASP A 1 87 ? 5.473 17.774 -16.875 1.00 45.34 87 ASP A CA 1
ATOM 673 C C . ASP A 1 87 ? 6.594 18.577 -17.555 1.00 45.34 87 ASP A C 1
ATOM 675 O O . ASP A 1 87 ? 6.632 19.802 -17.466 1.00 45.34 87 ASP A O 1
ATOM 679 N N . GLY A 1 88 ? 7.517 17.886 -18.227 1.00 47.69 88 GLY A N 1
ATOM 680 C CA . GLY A 1 88 ? 8.220 18.474 -19.369 1.00 47.69 88 GLY A CA 1
ATOM 681 C C . GLY A 1 88 ? 9.612 19.075 -19.167 1.00 47.69 88 GLY A C 1
ATOM 682 O O . GLY A 1 88 ? 9.990 19.923 -19.965 1.00 47.69 88 GLY A O 1
ATOM 683 N N . GLU A 1 89 ? 10.417 18.614 -18.213 1.00 42.19 89 GLU A N 1
ATOM 684 C CA . GLU A 1 89 ? 11.876 18.706 -18.387 1.00 42.19 89 GLU A CA 1
ATOM 685 C C . GLU A 1 89 ? 12.370 17.3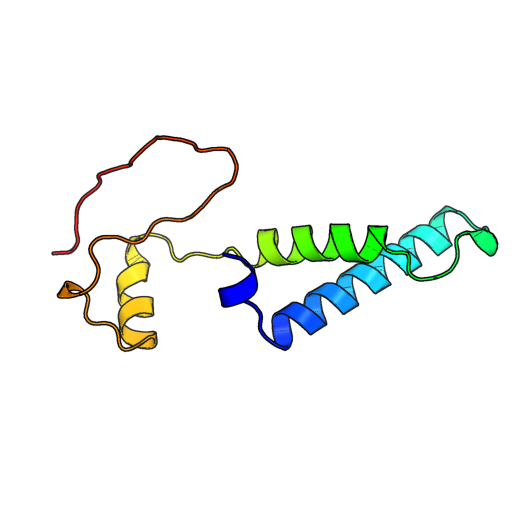05 -18.752 1.00 42.19 89 GLU A C 1
ATOM 687 O O . GLU A 1 89 ? 12.754 16.507 -17.896 1.00 42.19 89 GLU A O 1
ATOM 692 N N . GLU A 1 90 ? 12.291 16.989 -20.051 1.00 46.28 90 GLU A N 1
ATOM 693 C CA . GLU A 1 90 ? 13.144 15.973 -20.663 1.00 46.28 90 GLU A CA 1
ATOM 694 C C . GLU A 1 90 ? 14.596 16.370 -20.370 1.00 46.28 90 GLU A C 1
ATOM 696 O O . GLU A 1 90 ? 15.246 17.059 -21.160 1.00 46.28 90 GLU A O 1
ATOM 701 N N . HIS A 1 91 ? 15.131 15.930 -19.234 1.00 41.47 91 HIS A N 1
ATOM 702 C CA . HIS A 1 91 ? 16.568 15.852 -19.060 1.00 41.47 91 HIS A CA 1
ATOM 703 C C . HIS A 1 91 ? 17.058 14.762 -20.016 1.00 41.47 91 HIS A C 1
ATOM 705 O O . HIS A 1 91 ? 17.264 13.611 -19.643 1.00 41.47 91 HIS A O 1
ATOM 711 N N . ARG A 1 92 ? 17.232 15.142 -21.289 1.00 40.59 92 ARG A N 1
ATOM 712 C CA . ARG A 1 92 ? 18.084 14.452 -22.259 1.00 40.59 92 ARG A CA 1
ATOM 713 C C . ARG A 1 92 ? 19.525 14.593 -21.781 1.00 40.59 92 ARG A C 1
ATOM 715 O O . ARG A 1 92 ? 20.337 15.247 -22.429 1.00 40.59 92 ARG A O 1
ATOM 722 N N . THR A 1 93 ? 19.850 13.984 -20.651 1.00 37.06 93 THR A N 1
ATOM 723 C CA . THR A 1 93 ? 21.226 13.597 -20.383 1.00 37.06 93 THR A CA 1
ATOM 724 C C . THR A 1 93 ? 21.334 12.161 -20.839 1.00 37.06 93 THR A C 1
ATOM 726 O O . THR A 1 93 ? 21.205 11.208 -20.081 1.00 37.06 93 THR A O 1
ATOM 729 N N . SER A 1 94 ? 21.501 12.028 -22.151 1.00 40.97 94 SER A N 1
ATOM 730 C CA . SER A 1 94 ? 22.056 10.831 -22.745 1.00 40.97 94 SER A CA 1
ATOM 731 C C . SER A 1 94 ? 23.340 10.472 -22.001 1.00 40.97 94 SER A C 1
ATOM 733 O O . SER A 1 94 ? 24.308 11.218 -22.113 1.00 40.97 94 SER A O 1
ATOM 735 N N . GLN A 1 95 ? 23.374 9.329 -21.323 1.00 34.94 95 GLN A N 1
ATOM 736 C CA . GLN A 1 95 ? 24.422 8.350 -21.595 1.00 34.94 95 GLN A CA 1
ATOM 737 C C . GLN A 1 95 ? 24.025 6.967 -21.075 1.00 34.94 95 GLN A C 1
ATOM 739 O O . GLN A 1 95 ? 24.201 6.645 -19.911 1.00 34.94 95 GLN A O 1
ATOM 744 N N . ILE A 1 96 ? 23.508 6.144 -21.988 1.00 38.69 96 ILE A N 1
ATOM 745 C CA . ILE A 1 96 ? 23.860 4.726 -22.006 1.00 38.69 96 ILE A CA 1
ATOM 746 C C . ILE A 1 96 ? 24.972 4.628 -23.056 1.00 38.69 96 ILE A C 1
ATOM 748 O O . ILE A 1 96 ? 24.701 4.671 -24.260 1.00 38.69 96 ILE A O 1
ATOM 752 N N . VAL A 1 97 ? 26.220 4.628 -22.579 1.00 34.69 97 VAL A N 1
ATOM 753 C CA . VAL A 1 97 ? 27.424 4.104 -23.249 1.00 34.69 97 VAL A CA 1
ATOM 754 C C . VAL A 1 97 ? 28.234 3.385 -22.189 1.00 34.69 97 VAL A C 1
ATOM 756 O O . VAL A 1 97 ? 28.551 4.060 -21.187 1.00 34.69 97 VAL A O 1
#